Protein AF-B0PAN7-F1 (afdb_monomer_lite)

Secondary structure (DSSP, 8-state):
--EEE-TTT--EEE--GGG-EEEEEPPPSSGGGGGT---EEEEEEE-TTT--EEEEEEEPPP---------------

pLDDT: mean 78.3, std 19.57, range [44.22, 97.88]

Organism: NCBI:txid445972

Structure (mmCIF, N/CA/C/O backbone):
data_AF-B0PAN7-F1
#
_entry.id   AF-B0PAN7-F1
#
loop_
_atom_site.group_PDB
_atom_site.id
_atom_site.type_symbol
_atom_site.label_atom_id
_atom_site.label_alt_id
_atom_site.label_comp_id
_atom_site.label_asym_id
_atom_site.label_entity_id
_atom_site.label_seq_id
_atom_site.pdbx_PDB_ins_code
_atom_site.Cartn_x
_atom_site.Cartn_y
_atom_site.Cartn_z
_atom_site.occupancy
_atom_site.B_iso_or_equiv
_atom_site.auth_seq_id
_atom_site.auth_comp_id
_atom_site.auth_asym_id
_atom_site.auth_atom_id
_atom_site.pdbx_PDB_model_num
ATOM 1 N N . MET A 1 1 ? -13.503 12.087 1.944 1.00 67.88 1 MET A N 1
ATOM 2 C CA . MET A 1 1 ? -12.609 11.184 2.696 1.00 67.88 1 MET A CA 1
ATOM 3 C C . MET A 1 1 ? -12.763 9.788 2.131 1.00 67.88 1 MET A C 1
ATOM 5 O O . MET A 1 1 ? -13.891 9.396 1.851 1.00 67.88 1 MET A O 1
ATOM 9 N N . VAL A 1 2 ? -11.656 9.083 1.901 1.00 87.94 2 VAL A N 1
ATOM 10 C CA . VAL A 1 2 ? -11.666 7.688 1.437 1.00 87.94 2 VAL A CA 1
ATOM 11 C C . VAL A 1 2 ? -11.307 6.806 2.625 1.00 87.94 2 VAL A C 1
ATOM 13 O O . VAL A 1 2 ? -10.280 7.023 3.264 1.00 87.94 2 VAL A O 1
ATOM 16 N N . MET A 1 3 ? -12.165 5.834 2.925 1.00 94.12 3 MET A N 1
ATOM 17 C CA . MET A 1 3 ? -11.928 4.856 3.984 1.00 94.12 3 MET A CA 1
ATOM 18 C C . MET A 1 3 ? -11.321 3.596 3.383 1.00 94.12 3 MET A C 1
ATOM 20 O O . MET A 1 3 ? -11.828 3.064 2.395 1.00 94.12 3 MET A O 1
ATOM 24 N N . MET A 1 4 ? -10.245 3.117 3.992 1.00 94.06 4 MET A N 1
ATOM 25 C CA . MET A 1 4 ? -9.605 1.861 3.641 1.00 94.06 4 MET A CA 1
ATOM 26 C C . MET A 1 4 ? -9.912 0.817 4.699 1.00 94.06 4 MET A C 1
ATOM 28 O O . MET A 1 4 ? -9.880 1.105 5.893 1.00 94.06 4 MET A O 1
ATOM 32 N N . LYS A 1 5 ? -10.152 -0.414 4.252 1.00 96.56 5 LYS A N 1
ATOM 33 C CA . LYS A 1 5 ? -10.300 -1.571 5.124 1.00 96.56 5 LYS A CA 1
ATOM 34 C C . LYS A 1 5 ? -9.089 -2.477 5.002 1.00 96.56 5 LYS A C 1
ATOM 36 O O . LYS A 1 5 ? -8.743 -2.921 3.911 1.00 96.56 5 LYS A O 1
ATOM 41 N N . CYS A 1 6 ? -8.476 -2.785 6.135 1.00 97.06 6 CYS A N 1
ATOM 42 C CA . CYS A 1 6 ? -7.416 -3.773 6.202 1.00 97.06 6 CYS A CA 1
ATOM 43 C C . CYS A 1 6 ? -7.971 -5.173 5.904 1.00 97.06 6 CYS A C 1
ATOM 45 O O . CYS A 1 6 ? -8.849 -5.659 6.617 1.00 97.06 6 CYS A O 1
ATOM 47 N N . SER A 1 7 ? -7.429 -5.843 4.886 1.00 94.69 7 SER A N 1
ATOM 48 C CA . SER A 1 7 ? -7.808 -7.215 4.518 1.00 94.69 7 SER A CA 1
ATOM 49 C C . SER A 1 7 ? -7.354 -8.267 5.536 1.00 94.69 7 SER A C 1
ATOM 51 O O . SER A 1 7 ? -7.928 -9.350 5.580 1.00 94.69 7 SER A O 1
ATOM 53 N N . VAL A 1 8 ? -6.356 -7.951 6.371 1.00 97.19 8 VAL A 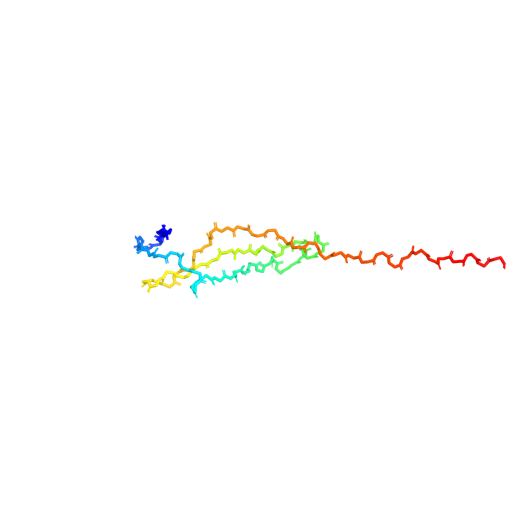N 1
ATOM 54 C CA . VAL A 1 8 ? -5.806 -8.873 7.378 1.00 97.19 8 VAL A CA 1
ATOM 55 C C . VAL A 1 8 ? -6.602 -8.830 8.683 1.00 97.19 8 VAL A C 1
ATOM 57 O O . VAL A 1 8 ? -7.004 -9.869 9.193 1.00 97.19 8 VAL A O 1
ATOM 60 N N . CYS A 1 9 ? -6.835 -7.639 9.246 1.00 97.75 9 CYS A N 1
ATOM 61 C CA . CYS A 1 9 ? -7.461 -7.491 10.569 1.00 97.75 9 CYS A CA 1
ATOM 62 C C . CYS A 1 9 ? -8.841 -6.815 10.550 1.00 97.75 9 CYS A C 1
ATOM 64 O O . CYS A 1 9 ? -9.442 -6.622 11.608 1.00 97.75 9 CYS A O 1
ATOM 66 N N . GLY A 1 10 ? -9.330 -6.409 9.375 1.00 97.25 10 GLY A N 1
ATOM 67 C CA . GLY A 1 10 ? -10.641 -5.783 9.198 1.00 97.25 10 GLY A CA 1
ATOM 68 C C . GLY A 1 10 ? -10.754 -4.339 9.692 1.00 97.25 10 GLY A C 1
ATOM 69 O O . GLY A 1 10 ? -11.833 -3.767 9.574 1.00 97.25 10 GLY A O 1
ATOM 70 N N . PHE A 1 11 ? -9.686 -3.747 10.243 1.00 97.88 11 PHE A N 1
ATOM 71 C CA . PHE A 1 11 ? -9.707 -2.368 10.737 1.00 97.88 11 PHE A CA 1
ATOM 72 C C . PHE A 1 11 ? -9.907 -1.370 9.598 1.00 97.88 11 PHE A C 1
ATOM 74 O O . PHE A 1 11 ? -9.249 -1.474 8.560 1.00 97.88 11 PHE A O 1
ATOM 81 N N . GLU A 1 12 ? -10.788 -0.399 9.820 1.00 97.75 12 GLU A N 1
ATOM 82 C CA . GLU A 1 12 ? -11.092 0.665 8.869 1.00 97.75 12 GLU A CA 1
ATOM 83 C C . GLU A 1 12 ? -10.421 1.963 9.319 1.00 97.75 12 GLU A C 1
ATOM 85 O O . GLU A 1 12 ? -10.501 2.340 10.487 1.00 97.75 12 GLU A O 1
ATOM 90 N N . PHE A 1 13 ? -9.721 2.627 8.403 1.00 96.31 13 PHE A N 1
ATOM 91 C CA . PHE A 1 13 ? -8.991 3.862 8.677 1.00 96.31 13 PHE A CA 1
ATOM 92 C C . PHE A 1 13 ? -9.034 4.806 7.478 1.00 96.31 13 PHE A C 1
ATOM 94 O O . PHE A 1 13 ? -9.289 4.391 6.347 1.00 96.31 13 PHE A O 1
ATOM 101 N N . GLU A 1 14 ? -8.808 6.092 7.731 1.00 96.88 14 GLU A N 1
ATOM 102 C CA . GLU A 1 14 ? -8.770 7.097 6.676 1.00 96.88 14 GLU A CA 1
ATOM 103 C C . GLU A 1 14 ? -7.485 6.965 5.850 1.00 96.88 14 GLU A C 1
ATOM 105 O O . GLU A 1 14 ? -6.378 6.980 6.389 1.00 96.88 14 GLU A O 1
ATOM 110 N N . ALA A 1 15 ? -7.631 6.864 4.528 1.00 94.12 15 ALA A N 1
ATOM 111 C CA . ALA A 1 15 ? -6.509 6.867 3.597 1.00 94.12 15 ALA A CA 1
ATOM 112 C C . ALA A 1 15 ? -6.028 8.309 3.355 1.00 94.12 15 ALA A C 1
ATOM 114 O O . ALA A 1 15 ? -6.386 8.943 2.359 1.00 94.12 15 ALA A O 1
ATOM 115 N N . ALA A 1 16 ? -5.243 8.832 4.296 1.00 94.38 16 ALA A N 1
ATOM 116 C CA . ALA A 1 16 ? -4.704 10.189 4.259 1.00 94.38 16 ALA A CA 1
ATOM 117 C C . ALA A 1 16 ? -3.353 10.252 3.515 1.00 94.38 16 ALA A C 1
ATOM 119 O O . ALA A 1 16 ? -2.571 9.299 3.535 1.00 94.38 16 ALA A O 1
ATOM 120 N N . LYS A 1 17 ? -3.050 11.376 2.854 1.00 94.56 17 LYS A N 1
ATOM 121 C CA . LYS A 1 17 ? -1.829 11.529 2.034 1.00 94.56 17 LYS A CA 1
ATOM 122 C C . LYS A 1 17 ? -0.548 11.401 2.868 1.00 94.56 17 LYS A C 1
ATOM 124 O O . LYS A 1 17 ? 0.493 11.016 2.354 1.00 94.56 17 LYS A O 1
ATOM 129 N N . GLU A 1 18 ? -0.624 11.728 4.146 1.00 95.31 18 GLU A N 1
ATOM 130 C CA . GLU A 1 18 ? 0.488 11.770 5.091 1.00 95.31 18 GLU A CA 1
ATOM 131 C C . GLU A 1 18 ? 1.015 10.372 5.437 1.00 95.31 18 GLU A C 1
ATOM 133 O O . GLU A 1 18 ? 2.186 10.228 5.776 1.00 95.31 18 GLU A O 1
ATOM 138 N N . ILE A 1 19 ? 0.160 9.350 5.338 1.00 94.12 19 ILE A N 1
ATOM 139 C CA . ILE A 1 19 ? 0.496 7.947 5.636 1.00 94.12 19 ILE A CA 1
ATOM 140 C C . ILE A 1 19 ? 0.643 7.090 4.369 1.00 94.12 19 ILE A C 1
ATOM 142 O O . ILE A 1 19 ? 0.852 5.879 4.447 1.00 94.12 19 ILE A O 1
ATOM 146 N N . HIS A 1 20 ? 0.514 7.717 3.200 1.00 96.19 20 HIS A N 1
ATOM 147 C CA . HIS A 1 20 ? 0.722 7.099 1.898 1.00 96.19 20 HIS A CA 1
ATOM 148 C C . HIS A 1 20 ? 2.217 6.978 1.595 1.00 96.19 20 HIS A C 1
ATOM 150 O O . HIS A 1 20 ? 2.986 7.917 1.801 1.00 96.19 20 HIS A O 1
ATOM 156 N N . TYR A 1 21 ? 2.631 5.839 1.046 1.00 95.50 21 TYR A N 1
ATOM 157 C CA . TYR A 1 21 ? 3.994 5.651 0.564 1.00 95.50 21 TYR A CA 1
ATOM 158 C C . TYR A 1 21 ? 4.051 4.766 -0.682 1.00 95.50 21 TYR A C 1
ATOM 160 O O . TYR A 1 21 ? 3.063 4.174 -1.113 1.00 95.50 21 TYR A O 1
ATOM 168 N N . ILE A 1 22 ? 5.238 4.697 -1.289 1.00 93.81 22 ILE A N 1
ATOM 169 C CA . ILE A 1 22 ? 5.495 3.871 -2.468 1.00 93.81 22 ILE A CA 1
ATOM 170 C C . ILE A 1 22 ? 6.252 2.607 -2.055 1.00 93.81 22 ILE A C 1
ATOM 172 O O . ILE A 1 22 ? 7.399 2.684 -1.608 1.00 93.81 22 ILE A O 1
ATOM 176 N N . ALA A 1 23 ? 5.629 1.448 -2.258 1.00 91.88 23 ALA A N 1
ATOM 177 C CA . ALA A 1 23 ? 6.251 0.141 -2.090 1.00 91.88 23 ALA A CA 1
ATOM 178 C C . ALA A 1 23 ? 6.876 -0.336 -3.410 1.00 91.88 23 ALA A C 1
ATOM 180 O O . ALA A 1 23 ? 6.391 -0.024 -4.498 1.00 91.88 23 ALA A O 1
ATOM 181 N N . ARG A 1 24 ? 7.966 -1.102 -3.317 1.00 88.69 24 ARG A N 1
ATOM 182 C CA . ARG A 1 24 ? 8.635 -1.724 -4.467 1.00 88.69 24 ARG A CA 1
ATOM 183 C C . ARG A 1 24 ? 8.794 -3.207 -4.209 1.00 88.69 24 ARG A C 1
ATOM 185 O O . ARG A 1 24 ? 9.330 -3.592 -3.170 1.00 88.69 24 ARG A O 1
ATOM 192 N N . VAL A 1 25 ? 8.379 -4.018 -5.169 1.00 82.75 25 VAL A N 1
ATOM 193 C CA . VAL A 1 25 ? 8.676 -5.447 -5.170 1.00 82.75 25 VAL A CA 1
ATOM 194 C C . VAL A 1 25 ? 9.919 -5.630 -6.026 1.00 82.75 25 VAL A C 1
ATOM 196 O O . VAL A 1 25 ? 9.907 -5.342 -7.221 1.00 82.75 25 VAL A O 1
ATOM 199 N N . LYS A 1 26 ? 11.021 -6.065 -5.403 1.00 69.94 26 LYS A N 1
ATOM 200 C CA . LYS A 1 26 ? 12.224 -6.424 -6.159 1.00 69.94 26 LYS A CA 1
ATOM 201 C C . LYS A 1 26 ? 11.871 -7.604 -7.057 1.00 69.94 26 LYS A C 1
ATOM 203 O O . LYS A 1 26 ? 11.389 -8.618 -6.553 1.00 69.94 26 LYS A O 1
ATOM 208 N N . GLY A 1 27 ? 12.126 -7.454 -8.356 1.00 61.97 27 GLY A N 1
ATOM 209 C CA . GLY A 1 27 ? 12.045 -8.552 -9.315 1.00 61.97 27 GLY A CA 1
ATOM 210 C C . GLY A 1 27 ? 12.886 -9.739 -8.847 1.00 61.97 27 GLY A C 1
ATOM 211 O O . GLY A 1 27 ? 13.816 -9.592 -8.039 1.00 61.97 27 GLY A O 1
ATOM 212 N N . SER A 1 28 ? 12.526 -10.933 -9.310 1.00 56.53 28 SER A N 1
ATOM 213 C CA . SER A 1 28 ? 13.226 -12.158 -8.941 1.00 56.53 28 SER A CA 1
ATOM 214 C C . SER A 1 28 ? 14.728 -12.005 -9.238 1.00 56.53 28 SER A C 1
ATOM 216 O O . SER A 1 28 ? 15.141 -11.733 -10.362 1.00 56.53 28 SER A O 1
ATOM 218 N N . LYS A 1 29 ? 15.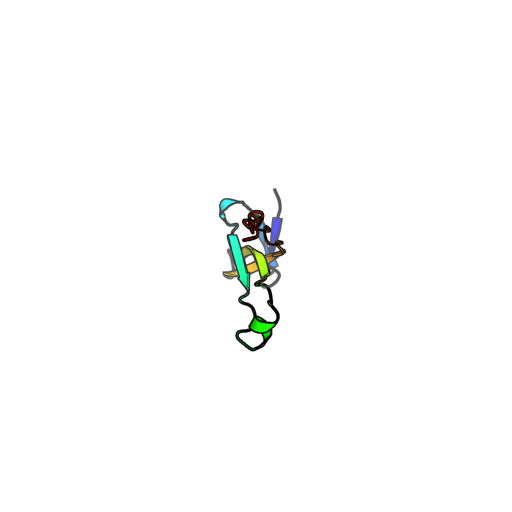586 -12.114 -8.213 1.00 49.50 29 LYS A N 1
ATOM 219 C CA . LYS A 1 29 ? 17.041 -12.081 -8.425 1.00 49.50 29 LYS A CA 1
ATOM 220 C C . LYS A 1 29 ? 17.445 -13.386 -9.118 1.00 49.50 29 LYS A C 1
ATOM 222 O O . LYS A 1 29 ? 17.584 -14.408 -8.453 1.00 49.50 29 LYS A O 1
ATOM 227 N N . GLY A 1 30 ? 17.611 -13.349 -10.438 1.00 57.62 30 GLY A N 1
ATOM 228 C CA . GLY A 1 30 ? 17.971 -14.504 -11.265 1.00 57.62 30 GLY A CA 1
ATOM 229 C C . GLY A 1 30 ? 18.100 -14.155 -12.752 1.00 57.62 30 GLY A C 1
ATOM 230 O O . GLY A 1 30 ? 18.135 -12.980 -13.117 1.00 57.62 30 GLY A O 1
ATOM 231 N N . PHE A 1 31 ? 18.161 -15.180 -13.613 1.00 53.38 31 PHE A N 1
ATOM 232 C CA . PHE A 1 31 ? 18.235 -15.057 -15.083 1.00 53.38 31 PHE A CA 1
ATOM 233 C C . PHE A 1 31 ? 17.131 -14.174 -15.698 1.00 53.38 31 PHE A C 1
ATOM 235 O O . PHE A 1 31 ? 17.285 -13.693 -16.816 1.00 53.38 31 PHE A O 1
ATOM 242 N N . SER A 1 32 ? 16.056 -13.901 -14.962 1.00 52.88 32 SER A N 1
ATOM 243 C CA . SER A 1 32 ? 14.973 -12.982 -15.314 1.00 52.88 32 SER A CA 1
ATOM 244 C C . SER A 1 32 ? 15.438 -11.531 -15.530 1.00 52.88 32 SER A C 1
ATOM 246 O O . SER A 1 32 ? 14.842 -10.800 -16.320 1.00 52.88 32 SER A O 1
ATOM 248 N N . ASN A 1 33 ? 16.568 -11.128 -14.934 1.00 52.00 33 ASN A N 1
ATOM 249 C CA . ASN A 1 33 ? 17.195 -9.828 -15.202 1.00 52.00 33 ASN A CA 1
ATOM 250 C C . ASN A 1 33 ? 17.755 -9.706 -16.632 1.00 52.00 33 ASN A C 1
ATOM 252 O O . ASN A 1 33 ? 17.915 -8.586 -17.109 1.00 52.00 33 ASN A O 1
ATOM 256 N N . LEU A 1 34 ? 18.038 -10.817 -17.334 1.00 54.00 34 LEU A N 1
ATOM 257 C CA . LEU A 1 34 ? 18.435 -10.764 -18.750 1.00 54.00 34 LEU A CA 1
ATOM 258 C C . LEU A 1 34 ? 17.255 -10.444 -19.677 1.00 54.00 34 LEU A C 1
ATOM 260 O O . LEU A 1 34 ? 17.473 -9.954 -20.780 1.00 54.00 34 LEU A O 1
ATOM 264 N N . PHE A 1 35 ? 16.022 -10.690 -19.227 1.00 57.00 35 PHE A N 1
ATOM 265 C CA . PHE A 1 35 ? 14.799 -10.380 -19.972 1.00 57.00 35 PHE A CA 1
ATOM 266 C C . PHE A 1 35 ? 14.156 -9.056 -19.540 1.00 57.00 35 PHE A C 1
ATOM 268 O O . PHE A 1 35 ? 13.075 -8.720 -20.014 1.00 57.00 35 PHE A O 1
ATOM 275 N N . GLY A 1 36 ? 14.821 -8.289 -18.667 1.00 55.41 36 GLY A N 1
ATOM 276 C CA . GLY A 1 36 ? 14.321 -6.995 -18.215 1.00 55.41 36 GLY A CA 1
ATOM 277 C C . GLY A 1 36 ? 13.072 -7.101 -17.343 1.00 55.41 36 GLY A C 1
ATOM 278 O O . GLY A 1 36 ? 12.189 -6.261 -17.483 1.00 55.41 36 GLY A O 1
ATOM 279 N N . GLU A 1 37 ? 12.971 -8.111 -16.463 1.00 59.22 37 GLU A N 1
ATOM 280 C CA . GLU A 1 37 ? 11.871 -8.164 -15.491 1.00 59.22 37 GLU A CA 1
ATOM 281 C C . GLU A 1 37 ? 11.825 -6.869 -14.673 1.00 59.22 37 GLU A C 1
ATOM 283 O O . GLU A 1 37 ? 12.712 -6.540 -13.879 1.00 59.22 37 GLU A O 1
ATOM 288 N N . GLU A 1 38 ? 10.776 -6.096 -14.924 1.00 63.19 38 GLU A N 1
ATOM 289 C CA . GLU A 1 38 ? 10.620 -4.775 -14.364 1.00 63.19 38 GLU A CA 1
ATOM 290 C C . GLU A 1 38 ? 10.156 -4.865 -12.900 1.00 63.19 38 GLU A C 1
ATOM 292 O O . GLU A 1 38 ? 9.109 -5.431 -12.611 1.00 63.19 38 GLU A O 1
ATOM 297 N N . GLU A 1 39 ? 10.909 -4.277 -11.957 1.00 73.56 39 GLU A N 1
ATOM 298 C CA . GLU A 1 39 ? 10.418 -3.972 -10.604 1.00 73.56 39 GLU A CA 1
ATOM 299 C C . GLU A 1 39 ? 9.026 -3.320 -10.656 1.00 73.56 39 GLU A C 1
ATOM 301 O O . GLU A 1 39 ? 8.876 -2.219 -11.205 1.00 73.56 39 GLU A O 1
ATOM 306 N N . SER A 1 40 ? 8.039 -3.984 -10.048 1.00 84.31 40 SER A N 1
ATOM 307 C CA . SER A 1 40 ? 6.691 -3.451 -9.850 1.00 84.31 40 SER A CA 1
ATOM 308 C C . SER A 1 40 ? 6.668 -2.475 -8.674 1.00 84.31 40 SER A C 1
ATOM 310 O O . SER A 1 40 ? 7.229 -2.727 -7.599 1.00 84.31 40 SER A O 1
ATOM 312 N N . ILE A 1 41 ? 5.994 -1.347 -8.881 1.00 89.81 41 ILE A N 1
ATOM 313 C CA . ILE A 1 41 ? 5.897 -0.242 -7.927 1.00 89.81 41 ILE A CA 1
ATOM 314 C C . ILE A 1 41 ? 4.428 -0.061 -7.553 1.00 89.81 41 ILE A C 1
ATOM 316 O O . ILE A 1 41 ? 3.571 -0.057 -8.432 1.00 89.81 41 ILE A O 1
ATOM 320 N N . PHE A 1 42 ? 4.133 0.144 -6.271 1.00 93.06 42 PHE A N 1
ATOM 321 C CA . PHE A 1 42 ? 2.763 0.263 -5.774 1.00 93.06 42 PHE A CA 1
ATOM 322 C C . PHE A 1 42 ? 2.582 1.472 -4.865 1.00 93.06 42 PHE A C 1
ATOM 324 O O . PHE A 1 42 ? 3.478 1.826 -4.100 1.00 93.06 42 PHE A O 1
ATOM 331 N N . ASP A 1 43 ? 1.395 2.066 -4.908 1.00 94.50 43 ASP A N 1
ATOM 332 C CA . ASP A 1 43 ? 0.877 2.881 -3.814 1.00 94.50 43 ASP A CA 1
ATOM 333 C C . ASP A 1 43 ? 0.479 1.989 -2.648 1.00 94.50 43 ASP A C 1
ATOM 335 O O . ASP A 1 43 ? -0.251 1.016 -2.840 1.00 94.50 43 ASP A O 1
ATOM 339 N N . ALA A 1 44 ? 0.954 2.322 -1.453 1.00 95.88 44 ALA A N 1
ATOM 340 C CA . ALA A 1 44 ? 0.787 1.498 -0.273 1.00 95.88 44 ALA A CA 1
ATOM 341 C C . ALA A 1 44 ? 0.506 2.315 0.993 1.00 95.88 44 ALA A C 1
ATOM 343 O O . ALA A 1 44 ? 0.799 3.510 1.074 1.00 95.88 44 ALA A O 1
ATOM 344 N N . PHE A 1 45 ? -0.080 1.624 1.971 1.00 97.12 45 PHE A N 1
ATOM 345 C CA . PHE A 1 45 ? -0.374 2.105 3.319 1.00 97.12 45 PHE A CA 1
ATOM 346 C C . PHE A 1 45 ? -0.108 0.987 4.323 1.00 97.12 45 PHE A C 1
ATOM 348 O O . PHE A 1 45 ? -0.331 -0.182 4.009 1.00 97.12 45 PHE A O 1
ATOM 355 N N . ASP A 1 46 ? 0.279 1.342 5.544 1.00 97.38 46 ASP A N 1
ATOM 356 C CA . ASP A 1 46 ? 0.360 0.382 6.644 1.00 97.38 46 ASP A CA 1
ATOM 357 C C . ASP A 1 46 ? -0.888 0.476 7.513 1.00 97.38 46 ASP A C 1
ATOM 359 O O . ASP A 1 46 ? -1.339 1.562 7.880 1.00 97.38 46 ASP A O 1
ATOM 363 N N . CYS A 1 47 ? -1.458 -0.675 7.866 1.00 97.44 47 CYS A N 1
ATOM 364 C CA . CYS A 1 47 ? -2.586 -0.705 8.782 1.00 97.44 47 CYS A CA 1
ATOM 365 C C . CYS A 1 47 ? -2.142 -0.203 10.169 1.00 97.44 47 CYS A C 1
ATOM 367 O O . CYS A 1 47 ? -1.325 -0.869 10.809 1.00 97.44 47 CYS A O 1
ATOM 369 N N . PRO A 1 48 ? -2.739 0.867 10.723 1.00 96.81 48 PRO A N 1
ATOM 370 C CA . PRO A 1 48 ? -2.313 1.420 12.012 1.00 96.81 48 PRO A CA 1
ATOM 371 C C . PRO A 1 48 ? -2.597 0.483 13.197 1.00 96.81 48 PRO A C 1
ATOM 373 O O . PRO A 1 48 ? -2.040 0.662 14.274 1.00 96.81 48 PRO A O 1
ATOM 376 N N . LYS A 1 49 ? -3.461 -0.528 13.013 1.00 97.75 49 LYS A N 1
ATOM 377 C CA . LYS A 1 49 ? -3.790 -1.512 14.052 1.00 97.75 49 LYS A CA 1
ATOM 378 C C . LYS A 1 49 ? -2.840 -2.711 14.074 1.00 97.75 49 LYS A C 1
ATOM 380 O O . LYS A 1 49 ? -2.5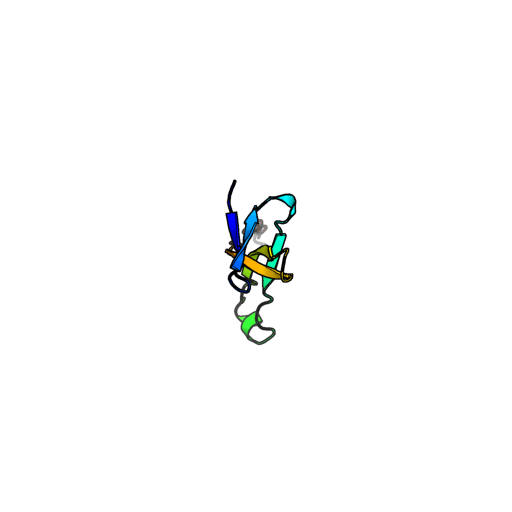04 -3.186 15.150 1.00 97.75 49 LYS A O 1
ATOM 385 N N . CYS A 1 50 ? -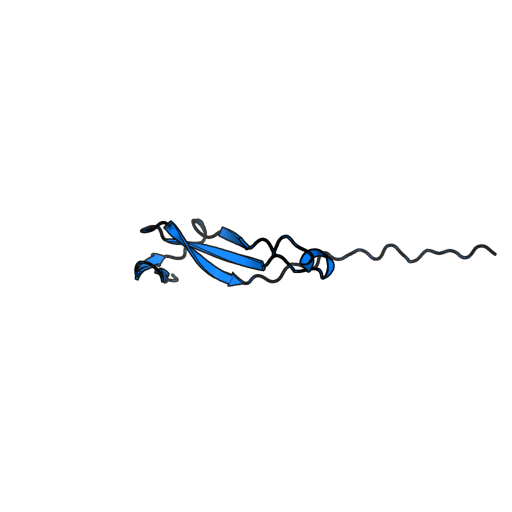2.473 -3.250 12.911 1.00 97.88 50 CYS A N 1
ATOM 386 C CA . CYS A 1 50 ? -1.726 -4.517 12.827 1.00 97.88 50 CYS A CA 1
ATOM 387 C C . CYS A 1 50 ? -0.399 -4.431 12.062 1.00 97.88 50 CYS A C 1
ATOM 389 O O . CYS A 1 50 ? 0.328 -5.415 12.017 1.00 97.88 50 CYS A O 1
ATOM 391 N N . GLY A 1 51 ? -0.085 -3.285 11.457 1.00 96.69 51 GLY A N 1
ATOM 392 C CA . GLY A 1 51 ? 1.171 -3.042 10.751 1.00 96.69 51 GLY A CA 1
ATOM 393 C C . GLY A 1 51 ? 1.305 -3.726 9.390 1.00 96.69 51 GLY A C 1
ATOM 394 O O . GLY A 1 51 ? 2.340 -3.572 8.753 1.00 96.69 51 GLY A O 1
ATOM 395 N N . CYS A 1 52 ? 0.306 -4.481 8.915 1.00 96.94 52 CYS A N 1
ATOM 396 C CA . CYS A 1 52 ? 0.403 -5.080 7.587 1.00 96.94 52 CYS A CA 1
ATOM 397 C C . CYS A 1 52 ? 0.359 -4.005 6.492 1.00 96.94 52 CYS A C 1
ATOM 399 O O . CYS A 1 52 ? -0.456 -3.078 6.550 1.00 96.94 52 CYS A O 1
ATOM 401 N N . GLN A 1 53 ? 1.185 -4.194 5.468 1.00 96.25 53 GLN A N 1
ATOM 402 C CA . GLN A 1 53 ? 1.166 -3.383 4.259 1.00 96.25 53 GLN A CA 1
ATOM 403 C C . GLN A 1 53 ? -0.061 -3.721 3.406 1.00 96.25 53 GLN A C 1
ATOM 405 O O . GLN A 1 53 ? -0.401 -4.888 3.206 1.00 96.25 53 GLN A O 1
ATOM 410 N N . ILE A 1 54 ? -0.697 -2.688 2.864 1.00 95.38 54 ILE A N 1
ATOM 411 C CA . ILE A 1 54 ? -1.816 -2.769 1.930 1.00 95.38 54 ILE A CA 1
ATOM 412 C C . ILE A 1 54 ? -1.377 -2.093 0.630 1.00 95.38 54 ILE A C 1
ATOM 414 O O . ILE A 1 54 ? -1.186 -0.879 0.607 1.00 95.38 54 ILE A O 1
ATOM 418 N N . ALA A 1 55 ? -1.217 -2.870 -0.445 1.00 94.06 55 ALA A N 1
ATOM 419 C CA . ALA A 1 55 ? -0.968 -2.352 -1.791 1.00 94.06 55 ALA A CA 1
ATOM 420 C C . ALA A 1 55 ? -2.300 -1.981 -2.464 1.00 94.06 55 ALA A C 1
ATOM 422 O O . ALA A 1 55 ? -3.223 -2.792 -2.509 1.00 94.06 55 ALA A O 1
ATOM 423 N N . VAL A 1 56 ? -2.406 -0.750 -2.964 1.00 92.44 56 VAL A N 1
ATOM 424 C CA . VAL A 1 56 ? -3.671 -0.152 -3.425 1.00 92.44 56 VAL A CA 1
ATOM 425 C C . VAL A 1 56 ? -3.726 -0.019 -4.937 1.00 92.44 56 VAL A C 1
ATOM 427 O O . VAL A 1 56 ? -4.753 -0.307 -5.543 1.00 92.44 56 VAL A O 1
ATOM 430 N N . GLN A 1 57 ? -2.640 0.456 -5.543 1.00 90.88 57 GLN A N 1
ATOM 431 C CA . GLN A 1 57 ? -2.592 0.726 -6.974 1.00 90.88 57 GLN A CA 1
ATOM 432 C C . GLN A 1 57 ? -1.196 0.453 -7.516 1.00 90.88 57 GLN A C 1
ATOM 434 O O . GLN A 1 57 ? -0.210 0.942 -6.964 1.00 90.88 57 GLN A O 1
ATOM 439 N N . GLU A 1 58 ? -1.113 -0.300 -8.609 1.00 91.12 58 GLU A N 1
ATOM 440 C CA . GLU A 1 58 ? 0.139 -0.484 -9.339 1.00 91.12 58 GLU A CA 1
ATOM 441 C C . GLU A 1 58 ? 0.475 0.779 -10.145 1.00 91.12 58 GLU A C 1
ATOM 443 O O . GLU A 1 58 ? -0.381 1.393 -10.788 1.00 91.12 58 GLU A O 1
ATOM 448 N N . ARG A 1 59 ? 1.745 1.182 -10.120 1.00 87.69 59 ARG A N 1
ATOM 449 C CA . ARG A 1 59 ? 2.269 2.331 -10.856 1.00 87.69 59 ARG A CA 1
ATOM 450 C C . ARG A 1 59 ? 3.049 1.855 -12.074 1.00 87.69 59 ARG A C 1
ATOM 452 O O . ARG A 1 59 ? 4.017 1.112 -11.949 1.00 87.69 59 ARG A O 1
ATOM 459 N N . LYS A 1 60 ? 2.704 2.396 -13.245 1.00 80.06 60 LYS A N 1
ATOM 460 C CA . LYS A 1 60 ? 3.575 2.319 -14.426 1.00 80.06 60 LYS A CA 1
ATOM 461 C C . LYS A 1 60 ? 4.816 3.184 -14.207 1.00 80.06 60 LYS A C 1
ATOM 463 O O . LYS A 1 60 ? 4.728 4.273 -13.629 1.00 80.06 60 LYS A O 1
ATOM 468 N N . ARG A 1 61 ? 5.966 2.723 -14.696 1.00 69.88 61 ARG A N 1
ATOM 469 C CA . ARG A 1 61 ? 7.194 3.524 -14.701 1.00 69.88 61 ARG A CA 1
ATOM 470 C C . ARG A 1 61 ? 7.028 4.745 -15.598 1.00 69.88 61 ARG A C 1
ATOM 472 O O . ARG A 1 61 ? 6.314 4.713 -16.601 1.00 69.88 61 ARG A O 1
ATOM 479 N N . LYS A 1 62 ? 7.724 5.825 -1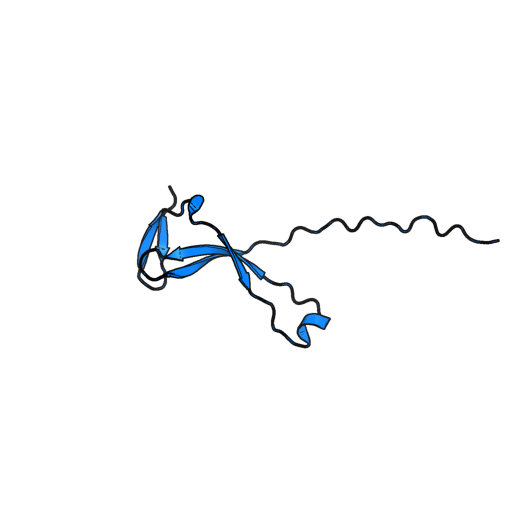5.250 1.00 69.56 62 LYS A N 1
ATOM 480 C CA . LYS A 1 62 ? 7.953 6.911 -16.201 1.00 69.56 62 LYS A CA 1
ATOM 481 C C . LYS A 1 62 ? 9.013 6.428 -17.187 1.00 69.56 62 LYS A C 1
ATOM 483 O O . LYS A 1 62 ? 10.076 6.002 -16.752 1.00 69.56 62 LYS A O 1
ATOM 488 N N . LEU A 1 63 ? 8.721 6.500 -18.482 1.00 66.38 63 LEU A N 1
ATOM 489 C CA . LEU A 1 63 ? 9.752 6.381 -19.506 1.00 66.38 63 LEU A CA 1
ATOM 490 C C . LEU A 1 63 ? 10.678 7.591 -19.351 1.00 66.38 63 LEU A C 1
ATOM 492 O O . LEU A 1 63 ? 10.242 8.729 -19.546 1.00 66.38 63 LEU A O 1
ATOM 496 N N . GLU A 1 64 ? 11.927 7.367 -18.952 1.00 62.31 64 GLU A N 1
ATOM 497 C CA . GLU A 1 64 ? 12.958 8.380 -19.146 1.00 62.31 64 GLU A CA 1
ATOM 498 C C . GLU A 1 64 ? 13.160 8.519 -20.655 1.00 62.31 64 GLU A C 1
ATOM 500 O O . GLU A 1 64 ? 13.359 7.529 -21.359 1.00 62.31 64 GLU A O 1
ATOM 505 N N . LYS A 1 65 ? 13.019 9.741 -21.178 1.00 53.91 65 LYS A N 1
ATOM 506 C CA . LYS A 1 65 ? 13.342 10.010 -22.578 1.00 53.91 65 LYS A CA 1
ATOM 507 C C . LYS A 1 65 ? 14.840 9.784 -22.729 1.00 53.91 65 LYS A C 1
ATOM 509 O O . LYS A 1 65 ? 15.623 10.615 -22.277 1.00 53.91 65 LYS A O 1
ATOM 514 N N . VAL A 1 66 ? 15.225 8.671 -23.340 1.00 58.44 66 VAL A N 1
ATOM 515 C CA . VAL A 1 66 ? 16.577 8.515 -23.868 1.00 58.44 66 VAL A CA 1
ATOM 516 C C . VAL A 1 66 ? 16.700 9.580 -24.953 1.00 58.44 66 VAL A C 1
ATOM 518 O O . VAL A 1 66 ? 15.965 9.548 -25.938 1.00 58.44 66 VAL A O 1
ATOM 521 N N . MET A 1 67 ? 17.518 10.601 -24.710 1.00 51.25 67 MET A N 1
ATOM 522 C CA . MET A 1 67 ? 17.884 11.552 -25.752 1.00 51.25 67 MET A CA 1
ATOM 523 C C . MET A 1 67 ? 18.673 10.768 -26.805 1.00 51.25 67 MET A C 1
ATOM 525 O O . MET A 1 67 ? 19.701 10.173 -26.490 1.00 51.25 67 MET A O 1
ATOM 529 N N . GLU A 1 68 ? 18.137 10.693 -28.021 1.00 52.53 68 GLU A N 1
ATOM 530 C CA . GLU A 1 68 ? 18.801 10.101 -29.184 1.00 52.53 68 GLU A CA 1
ATOM 531 C C . GLU A 1 68 ? 19.954 11.017 -29.617 1.00 52.53 68 GLU A C 1
ATOM 533 O O . GLU A 1 68 ? 19.806 11.855 -30.504 1.00 52.53 68 GLU A O 1
ATOM 538 N N . ASP A 1 69 ? 21.113 10.866 -28.982 1.00 51.25 69 ASP A N 1
ATOM 539 C CA . ASP A 1 69 ? 22.360 11.495 -29.420 1.00 51.25 69 ASP A CA 1
ATOM 540 C C . ASP A 1 69 ? 23.060 10.617 -30.476 1.00 51.25 69 ASP A C 1
ATOM 542 O O . ASP A 1 69 ? 24.196 10.209 -30.282 1.00 51.25 69 ASP A O 1
ATOM 546 N N . GLU A 1 70 ? 22.415 10.310 -31.608 1.00 49.59 70 GLU A N 1
ATOM 547 C CA . GLU A 1 70 ? 23.091 9.700 -32.773 1.00 49.59 70 GLU A CA 1
ATOM 548 C C . GLU A 1 70 ? 22.535 10.239 -34.102 1.00 49.59 70 GLU A C 1
ATOM 550 O O . GLU A 1 70 ? 21.943 9.534 -34.914 1.00 49.59 70 GLU A O 1
ATOM 555 N N . ALA A 1 71 ? 22.762 11.529 -34.355 1.00 47.50 71 ALA A N 1
ATOM 556 C CA . ALA A 1 71 ? 22.654 12.121 -35.688 1.00 47.50 71 ALA A CA 1
ATOM 557 C C . ALA A 1 71 ? 23.894 12.969 -36.006 1.00 47.50 71 ALA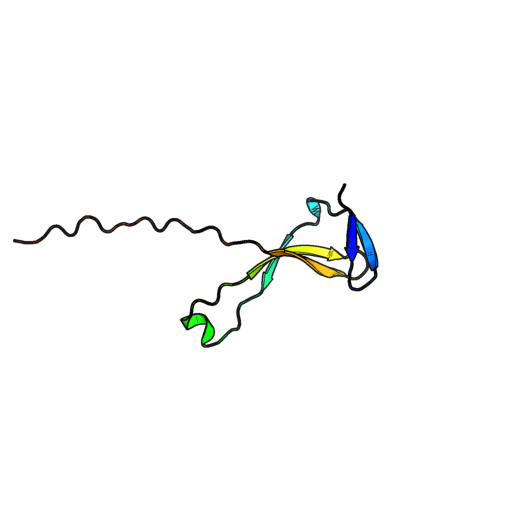 A C 1
ATOM 559 O O . ALA A 1 71 ? 23.784 14.140 -36.352 1.00 47.50 71 ALA A O 1
ATOM 560 N N . ASN A 1 72 ? 25.095 12.396 -35.865 1.00 46.09 72 ASN A N 1
ATOM 561 C CA . ASN A 1 72 ? 26.256 12.908 -36.595 1.00 46.09 72 ASN A CA 1
ATOM 562 C C . ASN A 1 72 ? 27.341 11.840 -36.809 1.00 46.09 72 ASN A C 1
ATOM 564 O O . ASN A 1 72 ? 28.505 12.029 -36.463 1.00 46.09 72 ASN A O 1
ATOM 568 N N . THR A 1 73 ? 26.984 10.715 -37.434 1.00 44.22 73 THR A N 1
ATOM 569 C CA . THR A 1 73 ? 27.970 9.983 -38.240 1.00 44.22 73 THR A CA 1
ATOM 570 C C . THR A 1 73 ? 28.191 10.789 -39.520 1.00 44.22 73 THR A C 1
ATOM 572 O O . THR A 1 73 ? 27.587 10.524 -40.558 1.00 44.22 73 THR A O 1
ATOM 575 N N . ALA A 1 74 ? 29.028 11.824 -39.438 1.00 44.69 74 ALA A N 1
ATOM 576 C CA . ALA A 1 74 ? 29.625 12.415 -40.623 1.00 44.69 74 ALA A CA 1
ATOM 577 C C . ALA A 1 74 ? 30.531 11.348 -41.261 1.00 44.69 74 ALA A C 1
ATOM 579 O O . ALA A 1 74 ? 31.506 10.899 -40.660 1.00 44.69 74 ALA A O 1
ATOM 580 N N . LEU A 1 75 ? 30.145 10.902 -42.456 1.00 47.56 75 LEU A N 1
ATOM 581 C CA . LEU A 1 75 ? 30.905 10.001 -43.319 1.00 47.56 75 LEU A CA 1
ATOM 582 C C . LEU A 1 75 ? 32.316 10.569 -43.566 1.00 47.56 75 LEU A C 1
ATOM 584 O O . LEU A 1 75 ? 32.410 11.707 -44.033 1.00 47.56 75 LEU A O 1
ATOM 588 N N . PRO A 1 76 ? 33.404 9.813 -43.342 1.00 50.38 76 PRO A N 1
ATOM 589 C CA . PRO A 1 76 ? 34.674 10.144 -43.962 1.00 50.38 76 PRO A CA 1
ATOM 590 C C . PRO A 1 76 ? 34.623 9.673 -45.424 1.00 50.38 76 PRO A C 1
ATOM 592 O O . PRO A 1 76 ? 34.582 8.470 -45.688 1.00 50.38 76 PRO A O 1
ATOM 595 N N . TYR A 1 77 ? 34.582 10.621 -46.362 1.00 49.47 77 TYR A N 1
ATOM 596 C CA . TYR A 1 77 ? 35.223 10.422 -47.664 1.00 49.47 77 TYR A CA 1
ATOM 597 C C . TYR A 1 77 ? 36.697 10.788 -47.518 1.00 49.47 77 TYR A C 1
ATOM 599 O O . TYR A 1 77 ? 36.963 11.855 -46.916 1.00 49.47 77 TYR A O 1
#

Sequence (77 aa):
MVMMKCSVCGFEFEAAKEIHYIARVKGSKGFSNLFGEEESIFDAFDCPKCGCQIAVQERKRKLEKVMEDEANTALPY

Foldseek 3Di:
DDWDADPPPRDIDDPDPVQKDKDWDDDDPDPVVVVVPDIWIFIWGADPVPRDIDGDDIDDDDPDPPPPPPDDPPDDD

Radius of gyration: 20.8 Å; chains: 1; bounding box: 48×28×62 Å